Protein AF-A0A1A8ARG2-F1 (afdb_monomer)

Solvent-accessible surface area (backbone atoms only — not comparable to full-atom values): 6071 Å² total; per-residue (Å²): 135,86,73,81,80,57,69,48,77,47,68,41,74,67,55,81,75,40,56,68,46,45,68,55,43,56,62,49,39,73,70,44,80,86,52,79,75,74,64,46,78,52,75,70,49,76,49,65,44,84,89,77,65,48,74,50,49,28,24,50,92,53,94,66,33,66,35,46,68,79,36,76,38,69,24,36,48,47,77,86,73,71,82,77,76,78,79,72,79,76,75,80,82,126

Foldseek 3Di:
DPPDDFKDKDAAEDDPVVVVVVVVVVVVPVVVDPPDQDWDQDAKDWDADPVVRDIWIWGAPDRGSTHGHRDIGMTGTDDPDPDDDPPPPPPDDD

Secondary structure (DSSP, 8-state):
---S--EEEEEBPPPHHHHHHHHHHHHHHTTSTT----EEE--EEEEE-TTT--EEEEE-SSS--EEEBT-EEEEEEPP---------------

Nearest PDB structures (foldseek):
  6oau-assembly2_B  TM=8.216E-01  e=3.511E-03  Homo sapiens
  3nth-assembly1_A  TM=2.608E-01 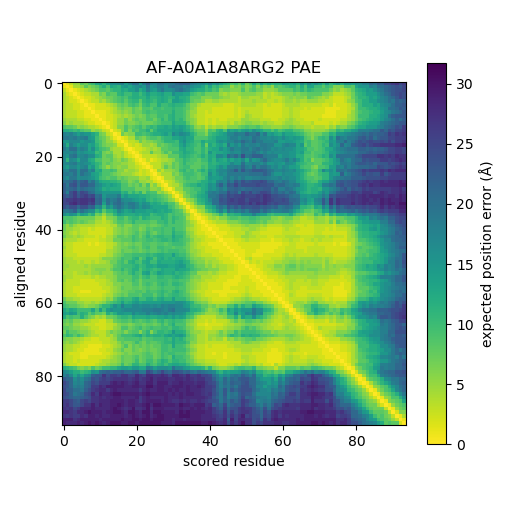 e=3.498E+00  Drosophila melanogaster

Structure (mmCIF, N/CA/C/O backbone):
data_AF-A0A1A8ARG2-F1
#
_entry.id   AF-A0A1A8ARG2-F1
#
loop_
_atom_site.group_PDB
_atom_site.id
_atom_site.type_symbol
_atom_site.label_atom_id
_atom_site.label_alt_id
_atom_site.label_comp_id
_atom_site.label_asym_id
_atom_site.label_entity_id
_atom_site.label_seq_id
_atom_site.pdbx_PDB_ins_code
_atom_site.Cartn_x
_atom_site.Cartn_y
_atom_site.Cartn_z
_atom_site.occupancy
_atom_site.B_iso_or_equiv
_atom_site.auth_seq_id
_atom_site.auth_comp_id
_atom_site.auth_asym_id
_atom_site.auth_atom_id
_atom_site.pdbx_PDB_model_num
ATOM 1 N N . ASP A 1 1 ? -20.588 -1.008 5.807 1.00 71.88 1 ASP A N 1
ATOM 2 C CA . ASP A 1 1 ? -19.419 -1.326 6.640 1.00 71.88 1 ASP A CA 1
ATOM 3 C C . ASP A 1 1 ? -18.714 -2.542 6.045 1.00 71.88 1 ASP A C 1
ATOM 5 O O . ASP A 1 1 ? -19.404 -3.432 5.562 1.00 71.88 1 ASP A O 1
ATOM 9 N N . LEU A 1 2 ? -17.380 -2.538 5.994 1.00 77.12 2 LEU A N 1
ATOM 10 C CA . LEU A 1 2 ? -16.557 -3.656 5.497 1.00 77.12 2 LEU A CA 1
ATOM 11 C C . LEU A 1 2 ? -16.168 -4.625 6.628 1.00 77.12 2 LEU A C 1
ATOM 13 O O . LEU A 1 2 ? -15.579 -5.669 6.359 1.00 77.12 2 LEU A O 1
ATOM 17 N N . GLY A 1 3 ? -16.512 -4.293 7.878 1.00 82.56 3 GLY A N 1
ATOM 18 C CA . GLY A 1 3 ? -16.170 -5.086 9.050 1.00 82.56 3 GLY A CA 1
ATOM 19 C C . GLY A 1 3 ? -14.686 -4.976 9.399 1.00 82.56 3 GLY A C 1
ATOM 20 O O . GLY A 1 3 ? -14.065 -3.919 9.269 1.00 82.56 3 GLY A O 1
ATOM 21 N N . GLU A 1 4 ? -14.103 -6.075 9.872 1.00 81.69 4 GLU A N 1
ATOM 22 C CA . GLU A 1 4 ? -12.697 -6.114 10.263 1.00 81.69 4 GLU A CA 1
ATOM 23 C C . GLU A 1 4 ? -11.777 -6.145 9.032 1.00 81.69 4 GLU A C 1
ATOM 25 O O . GLU A 1 4 ? -11.836 -7.056 8.206 1.00 81.69 4 GLU A O 1
ATOM 30 N N . LEU A 1 5 ? -10.902 -5.143 8.897 1.00 82.50 5 LEU A N 1
ATOM 31 C CA . LEU A 1 5 ? -9.985 -5.058 7.762 1.00 82.50 5 LEU A CA 1
ATOM 32 C C . LEU A 1 5 ? -8.832 -6.066 7.915 1.00 82.50 5 LEU A C 1
ATOM 34 O O . LEU A 1 5 ? -7.955 -5.893 8.767 1.00 82.50 5 LEU A O 1
ATOM 38 N N . MET A 1 6 ? -8.814 -7.089 7.059 1.00 88.25 6 MET A N 1
ATOM 39 C CA . MET A 1 6 ? -7.835 -8.188 7.117 1.00 88.25 6 MET A CA 1
ATOM 40 C C . MET A 1 6 ? -6.723 -8.080 6.069 1.00 88.25 6 MET A C 1
ATOM 42 O O . MET A 1 6 ? -5.599 -8.520 6.316 1.00 88.25 6 MET A O 1
ATOM 46 N N . MET A 1 7 ? -7.020 -7.475 4.918 1.00 91.25 7 MET A N 1
ATOM 47 C CA . MET A 1 7 ? -6.124 -7.395 3.767 1.00 91.25 7 MET A CA 1
ATOM 48 C C . MET A 1 7 ? -6.273 -6.049 3.056 1.00 91.25 7 MET A C 1
ATOM 50 O O . MET A 1 7 ? -7.361 -5.475 3.010 1.00 91.25 7 MET A O 1
ATOM 54 N N . LEU A 1 8 ? -5.169 -5.564 2.499 1.00 92.50 8 LEU A N 1
ATOM 55 C CA . LEU A 1 8 ? -5.092 -4.368 1.677 1.00 92.50 8 LEU A CA 1
ATOM 56 C C . LEU A 1 8 ? -4.244 -4.670 0.443 1.00 92.50 8 LEU A C 1
ATOM 58 O O . LEU A 1 8 ? -3.152 -5.218 0.555 1.00 92.50 8 LEU A O 1
ATOM 62 N N . LYS A 1 9 ? -4.7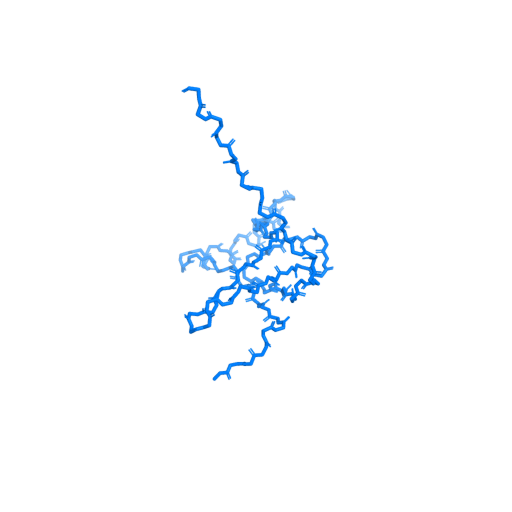42 -4.285 -0.729 1.00 92.81 9 LYS A N 1
ATOM 63 C CA . LYS A 1 9 ? -4.063 -4.450 -2.014 1.00 92.81 9 LYS A CA 1
ATOM 64 C C . LYS A 1 9 ? -3.589 -3.082 -2.502 1.00 92.81 9 LYS A C 1
ATOM 66 O O . LYS A 1 9 ? -4.385 -2.145 -2.527 1.00 92.81 9 LYS A O 1
ATOM 71 N N . LEU A 1 10 ? -2.303 -2.953 -2.818 1.00 91.50 10 LEU A N 1
ATOM 72 C CA . LEU A 1 10 ? -1.692 -1.714 -3.297 1.00 91.50 10 LEU A CA 1
ATOM 73 C C . LEU A 1 10 ? -1.240 -1.899 -4.745 1.00 91.50 10 LEU A C 1
ATOM 75 O O . LEU A 1 10 ? -0.372 -2.730 -5.003 1.00 91.50 10 LEU A O 1
ATOM 79 N N . SER A 1 11 ? -1.787 -1.089 -5.648 1.00 88.56 11 SER A N 1
ATOM 80 C CA . SER A 1 11 ? -1.311 -0.953 -7.022 1.00 88.56 11 SER A CA 1
ATOM 81 C C . SER A 1 11 ? -0.486 0.325 -7.155 1.00 88.56 11 SER A C 1
ATOM 83 O O . SER A 1 11 ? -0.899 1.400 -6.706 1.00 88.56 11 SER A O 1
ATOM 85 N N . TRP A 1 12 ? 0.697 0.230 -7.764 1.00 86.06 12 TRP A N 1
ATOM 86 C CA . TRP A 1 12 ? 1.465 1.416 -8.132 1.00 86.06 12 TRP A CA 1
ATOM 87 C C . TRP A 1 12 ? 1.240 1.749 -9.604 1.00 86.06 12 TRP A C 1
ATOM 89 O O . TRP A 1 12 ? 1.881 1.198 -10.500 1.00 86.06 12 TRP A O 1
ATOM 99 N N . GLU A 1 13 ? 0.310 2.666 -9.852 1.00 82.00 13 GLU A N 1
ATOM 100 C CA . GLU A 1 13 ? 0.055 3.177 -11.195 1.00 82.00 13 GLU A CA 1
ATOM 101 C C . GLU A 1 13 ? 1.019 4.322 -11.537 1.00 82.00 13 GLU A C 1
ATOM 103 O O . GLU A 1 13 ? 1.174 5.288 -10.784 1.00 82.00 13 GLU A O 1
ATOM 108 N N . GLY A 1 14 ? 1.662 4.226 -12.703 1.00 71.88 14 GLY A N 1
ATOM 109 C CA . GLY A 1 14 ? 2.328 5.368 -13.326 1.00 71.88 14 GLY A CA 1
ATOM 110 C C . GLY A 1 14 ? 1.307 6.395 -13.830 1.00 71.88 14 GLY A C 1
ATOM 111 O O . GLY A 1 14 ? 0.128 6.082 -14.005 1.00 71.88 14 GLY A O 1
ATOM 112 N N . SER A 1 15 ? 1.746 7.629 -14.103 1.00 73.81 15 SER A N 1
ATOM 113 C CA . SER A 1 15 ? 0.862 8.626 -14.729 1.00 73.81 15 SER A CA 1
ATOM 114 C C . SER A 1 15 ? 0.331 8.137 -16.087 1.00 73.81 15 SER A C 1
ATOM 116 O O . SER A 1 15 ? 0.940 7.277 -16.723 1.00 73.81 15 SER A O 1
ATOM 118 N N . ASP A 1 16 ? -0.773 8.699 -16.586 1.00 67.38 16 ASP A N 1
ATOM 119 C CA . ASP A 1 16 ? -1.334 8.278 -17.883 1.00 67.38 16 ASP A CA 1
ATOM 120 C C . ASP A 1 16 ? -0.346 8.452 -19.053 1.00 67.38 16 ASP A C 1
ATOM 122 O O . ASP A 1 16 ? -0.362 7.677 -20.009 1.00 67.38 16 ASP A O 1
ATOM 126 N N . LEU A 1 17 ? 0.587 9.405 -18.944 1.00 64.81 17 LEU A N 1
ATOM 127 C CA . LEU A 1 17 ? 1.711 9.548 -19.877 1.00 64.81 17 LEU A CA 1
ATOM 128 C C . LEU A 1 17 ? 2.728 8.404 -19.728 1.00 64.81 17 LEU A C 1
ATOM 130 O O . LEU A 1 17 ? 3.286 7.934 -20.718 1.00 64.81 17 LEU A O 1
ATOM 134 N N . TRP A 1 18 ? 2.943 7.930 -18.501 1.00 65.94 18 TRP A N 1
ATOM 135 C CA . TRP A 1 18 ? 3.815 6.801 -18.187 1.00 65.94 18 TRP A CA 1
ATOM 136 C C . TRP A 1 18 ? 3.235 5.446 -18.595 1.00 65.94 18 TRP A C 1
ATOM 138 O O . TRP A 1 18 ? 4.023 4.565 -18.901 1.00 65.94 18 TRP A O 1
ATOM 148 N N . LYS A 1 19 ? 1.912 5.262 -18.712 1.00 64.94 19 LYS A N 1
ATOM 149 C CA . LYS A 1 19 ? 1.320 3.989 -19.189 1.00 64.94 19 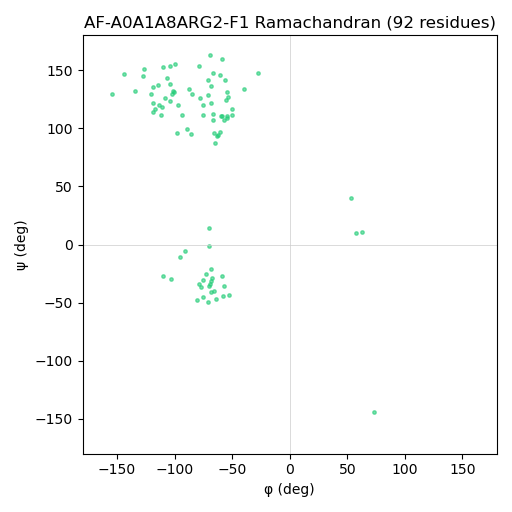LYS A CA 1
ATOM 150 C C . LYS A 1 19 ? 1.823 3.594 -20.587 1.00 64.94 19 LYS A C 1
ATOM 152 O O . LYS A 1 19 ? 2.234 2.457 -20.809 1.00 64.94 19 LYS A O 1
ATOM 157 N N . ASN A 1 20 ? 1.877 4.551 -21.516 1.00 65.81 20 ASN A N 1
ATOM 158 C CA . ASN A 1 20 ? 2.374 4.318 -22.881 1.00 65.81 20 ASN A CA 1
ATOM 159 C C . ASN A 1 20 ? 3.906 4.212 -22.950 1.00 65.81 20 ASN A C 1
ATOM 161 O O . ASN A 1 20 ? 4.449 3.516 -23.810 1.00 65.81 20 ASN A O 1
ATOM 165 N N . VAL A 1 21 ? 4.608 4.907 -22.052 1.00 68.00 21 VAL A N 1
ATOM 166 C CA . VAL A 1 21 ? 6.075 4.882 -21.968 1.00 68.00 21 VAL A CA 1
ATOM 167 C C . VAL A 1 21 ? 6.565 3.592 -21.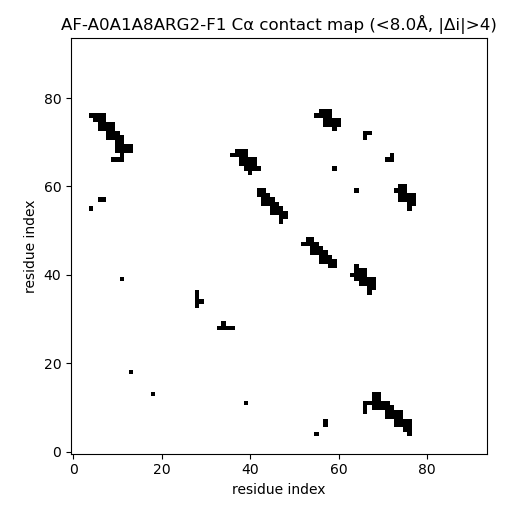306 1.00 68.00 21 VAL A C 1
ATOM 169 O O . VAL A 1 21 ? 7.555 3.033 -21.766 1.00 68.00 21 VAL A O 1
ATOM 172 N N . TRP A 1 22 ? 5.850 3.073 -20.305 1.00 70.12 22 TRP A N 1
ATOM 173 C CA . TRP A 1 22 ? 6.195 1.869 -19.545 1.00 70.12 22 TRP A CA 1
ATOM 174 C C . TRP A 1 22 ? 6.204 0.610 -20.410 1.00 70.12 22 TRP A C 1
ATOM 176 O O . TRP A 1 22 ? 7.205 -0.099 -20.420 1.00 70.12 22 TRP A O 1
ATOM 186 N N . ASN A 1 23 ? 5.176 0.402 -21.244 1.00 67.69 23 ASN A N 1
ATOM 187 C CA . ASN A 1 23 ? 5.137 -0.713 -22.204 1.00 67.69 23 ASN A CA 1
ATOM 188 C C . ASN A 1 23 ? 6.348 -0.703 -23.156 1.00 67.69 23 ASN A C 1
ATOM 190 O O . ASN A 1 23 ? 6.873 -1.744 -23.547 1.00 67.69 23 ASN A O 1
ATOM 194 N N . ARG A 1 24 ? 6.814 0.494 -23.540 1.00 70.19 24 ARG A N 1
ATOM 195 C CA . ARG A 1 24 ? 7.996 0.663 -24.395 1.00 70.19 24 ARG A CA 1
ATOM 196 C C . ARG A 1 24 ? 9.297 0.500 -23.606 1.00 70.19 24 ARG A C 1
ATOM 198 O O . ARG A 1 24 ? 10.264 -0.029 -24.145 1.00 70.19 24 ARG A O 1
ATOM 205 N N . MET A 1 25 ? 9.309 0.920 -22.343 1.00 65.94 25 MET A N 1
ATOM 206 C CA . MET A 1 25 ? 10.429 0.763 -21.419 1.00 65.94 25 MET A CA 1
ATOM 207 C C . MET A 1 25 ? 10.663 -0.696 -21.032 1.00 65.94 25 MET A C 1
ATOM 209 O O . MET A 1 25 ? 11.815 -1.105 -21.043 1.00 65.94 25 MET A O 1
ATOM 213 N N . GLN A 1 26 ? 9.622 -1.501 -20.789 1.00 65.06 26 GLN A N 1
ATOM 214 C CA . GLN A 1 26 ? 9.763 -2.940 -20.519 1.00 65.06 26 GLN A CA 1
ATOM 215 C C . GLN A 1 26 ? 10.575 -3.643 -21.617 1.00 65.06 26 GLN A C 1
ATOM 217 O O . GLN A 1 26 ? 11.502 -4.387 -21.310 1.00 65.06 26 GLN A O 1
ATOM 222 N N . ASN A 1 27 ? 10.320 -3.338 -22.895 1.00 64.44 27 ASN A N 1
ATOM 223 C CA . ASN A 1 27 ? 11.085 -3.908 -24.012 1.00 64.44 27 ASN A CA 1
ATOM 224 C C . ASN A 1 27 ? 12.536 -3.400 -24.077 1.00 64.44 27 ASN A C 1
ATOM 226 O O . ASN A 1 27 ? 13.430 -4.148 -24.460 1.00 64.44 27 ASN A O 1
ATOM 230 N N . ILE A 1 28 ? 12.784 -2.141 -23.702 1.00 60.31 28 ILE A N 1
ATOM 231 C CA . ILE A 1 28 ? 14.131 -1.548 -23.717 1.00 60.31 28 ILE A CA 1
ATOM 232 C C . ILE A 1 28 ? 14.967 -2.076 -22.542 1.00 60.31 28 ILE A C 1
ATOM 234 O O . ILE A 1 28 ? 16.107 -2.477 -22.750 1.00 60.31 28 ILE A O 1
ATOM 238 N N . PHE A 1 29 ? 14.402 -2.138 -21.334 1.00 58.41 29 PHE A N 1
ATOM 239 C CA . PHE A 1 29 ? 15.055 -2.680 -20.137 1.00 58.41 29 PHE A CA 1
ATOM 240 C C . PHE A 1 29 ? 15.297 -4.190 -20.221 1.00 58.41 29 PHE A C 1
ATOM 242 O O . PHE A 1 29 ? 16.278 -4.681 -19.678 1.00 58.41 29 PHE A O 1
ATOM 249 N N . SER A 1 30 ? 14.462 -4.925 -20.963 1.00 56.84 30 SER A N 1
ATOM 250 C CA . SER A 1 30 ? 14.694 -6.352 -21.226 1.00 56.84 30 SER A CA 1
ATOM 251 C C . SER A 1 30 ? 15.915 -6.615 -22.124 1.00 56.84 30 SER A C 1
ATOM 253 O O . SER A 1 30 ? 16.443 -7.725 -22.119 1.00 56.84 30 SER A O 1
ATOM 255 N N . TRP A 1 31 ? 16.365 -5.628 -22.913 1.00 52.62 31 TRP A N 1
ATOM 256 C CA . TRP A 1 31 ? 17.495 -5.758 -23.852 1.00 52.62 31 TRP A CA 1
ATOM 257 C C . TRP A 1 31 ? 18.746 -4.983 -23.427 1.00 52.62 31 TRP A C 1
ATOM 259 O O . TRP A 1 31 ? 19.861 -5.375 -23.771 1.00 52.62 31 TRP A O 1
ATOM 269 N N . ALA A 1 32 ? 18.582 -3.899 -22.672 1.00 52.66 32 ALA A N 1
ATOM 270 C CA . ALA A 1 32 ? 19.662 -3.210 -21.984 1.00 52.66 32 ALA A CA 1
ATOM 271 C C . ALA A 1 32 ? 19.876 -3.905 -20.635 1.00 52.66 32 ALA A C 1
ATOM 273 O O . ALA A 1 32 ? 19.150 -3.632 -19.685 1.00 52.66 32 ALA A O 1
ATOM 274 N N . GLY A 1 33 ? 20.820 -4.849 -20.583 1.00 51.66 33 GLY A N 1
ATOM 275 C CA . GLY A 1 33 ? 21.108 -5.653 -19.394 1.00 51.66 33 GLY A CA 1
ATOM 276 C C . GLY A 1 33 ? 21.060 -4.857 -18.084 1.00 51.66 33 GLY A C 1
ATOM 277 O O . GLY A 1 33 ? 21.596 -3.756 -17.999 1.00 51.66 33 GLY A O 1
ATOM 278 N N . GLU A 1 34 ? 20.392 -5.443 -17.089 1.00 51.88 34 GLU A N 1
ATOM 279 C CA . GLU A 1 34 ? 20.297 -4.950 -15.708 1.00 51.88 34 GLU A CA 1
ATOM 280 C C . GLU A 1 34 ? 19.820 -3.490 -15.571 1.00 51.88 34 GLU A C 1
ATOM 282 O O . GLU A 1 34 ? 20.289 -2.724 -14.732 1.00 51.88 34 GLU A O 1
ATOM 287 N N . GLY A 1 35 ? 18.841 -3.082 -16.381 1.00 54.50 35 GLY A N 1
ATOM 288 C CA . GLY A 1 35 ? 18.041 -1.901 -16.074 1.00 54.50 35 GLY A CA 1
ATOM 289 C C . GLY A 1 35 ? 17.189 -2.163 -14.833 1.00 54.50 35 GLY A C 1
ATOM 290 O O . GLY A 1 35 ? 16.235 -2.934 -14.893 1.00 54.50 35 GLY A O 1
ATOM 291 N N . THR A 1 36 ? 17.532 -1.559 -13.697 1.00 59.75 36 THR A N 1
ATOM 292 C CA . THR A 1 36 ? 16.763 -1.678 -12.454 1.00 59.75 36 THR A CA 1
ATOM 293 C C . THR A 1 36 ? 15.338 -1.180 -12.671 1.00 59.75 36 THR A C 1
ATOM 295 O O . THR A 1 36 ? 15.105 0.018 -12.845 1.00 59.75 36 THR A O 1
ATOM 298 N N . ASN A 1 37 ? 14.374 -2.104 -12.646 1.00 65.62 37 ASN A N 1
ATOM 299 C CA . ASN A 1 37 ? 12.960 -1.755 -12.679 1.00 65.62 37 ASN A CA 1
ATOM 300 C C . ASN A 1 37 ? 12.665 -0.762 -11.539 1.00 65.62 37 ASN A C 1
ATOM 302 O O . ASN A 1 37 ? 13.076 -1.012 -10.394 1.00 65.62 37 ASN A O 1
ATOM 306 N N . PRO A 1 38 ? 11.981 0.367 -11.810 1.00 72.56 38 PRO A N 1
ATOM 307 C CA . PRO A 1 38 ? 11.495 1.224 -10.745 1.00 72.56 38 PRO A CA 1
ATOM 308 C C . PRO A 1 38 ? 10.625 0.390 -9.807 1.00 72.56 38 PRO A C 1
ATOM 310 O O . PRO A 1 38 ? 9.664 -0.248 -10.231 1.00 72.56 38 PRO A O 1
ATOM 313 N N . HIS A 1 39 ? 10.982 0.407 -8.528 1.00 76.94 39 HIS A N 1
ATOM 314 C CA . HIS A 1 39 ? 10.263 -0.269 -7.459 1.00 76.94 39 HIS A CA 1
ATOM 315 C C . HIS A 1 39 ? 9.959 0.733 -6.348 1.00 76.94 39 HIS A C 1
ATOM 317 O O . HIS A 1 39 ? 10.748 1.637 -6.062 1.00 76.94 39 HIS A O 1
ATOM 323 N N . LEU A 1 40 ? 8.807 0.563 -5.711 1.00 85.94 40 LEU A N 1
ATOM 324 C CA . LEU A 1 40 ? 8.424 1.302 -4.520 1.00 85.94 40 LEU A CA 1
ATOM 325 C C . LEU A 1 40 ? 8.573 0.384 -3.308 1.00 85.94 40 LEU A C 1
ATOM 327 O O . LEU A 1 40 ? 7.951 -0.671 -3.250 1.00 85.94 40 LEU A O 1
ATOM 331 N N . THR A 1 41 ? 9.361 0.795 -2.316 1.00 89.69 41 THR A N 1
ATOM 332 C CA . THR A 1 41 ? 9.494 0.036 -1.065 1.00 89.69 41 THR A CA 1
ATOM 333 C C . THR A 1 41 ? 8.519 0.560 -0.017 1.00 89.69 41 THR A C 1
ATOM 335 O O . THR A 1 41 ? 8.677 1.662 0.510 1.00 89.69 41 THR A O 1
ATOM 338 N N . VAL A 1 42 ? 7.518 -0.247 0.324 1.00 90.81 42 VAL A N 1
ATOM 339 C CA . VAL A 1 42 ? 6.495 0.050 1.329 1.00 90.81 42 VAL A CA 1
ATOM 340 C C . VAL A 1 42 ? 6.676 -0.866 2.534 1.00 90.81 42 VAL A C 1
ATOM 342 O O . VAL A 1 42 ? 6.436 -2.065 2.462 1.00 90.81 42 VAL A O 1
ATOM 345 N N . GLY A 1 43 ? 7.077 -0.295 3.673 1.00 88.75 43 GLY A N 1
ATOM 346 C CA . GLY A 1 43 ? 7.297 -1.077 4.896 1.00 88.75 43 GLY A CA 1
ATOM 347 C C . GLY A 1 43 ? 6.016 -1.404 5.672 1.00 88.75 43 GLY A C 1
ATOM 348 O O . GLY A 1 43 ? 5.810 -2.533 6.104 1.00 88.75 43 GLY A O 1
ATOM 349 N N . LYS A 1 44 ? 5.151 -0.408 5.899 1.00 90.44 44 LYS A N 1
ATOM 350 C CA . LYS A 1 44 ? 3.931 -0.568 6.704 1.00 90.44 44 LYS A CA 1
ATOM 351 C C . LYS A 1 44 ? 2.872 0.443 6.300 1.00 90.44 44 LYS A C 1
ATOM 353 O O . LYS A 1 44 ? 3.125 1.646 6.318 1.00 90.44 44 LYS A O 1
ATOM 358 N N . ILE A 1 45 ? 1.659 -0.036 6.048 1.00 93.12 45 ILE A N 1
ATOM 359 C CA . ILE A 1 45 ? 0.507 0.809 5.726 1.00 93.12 45 ILE A CA 1
ATOM 360 C C . ILE A 1 45 ? -0.350 0.953 6.983 1.00 93.12 45 ILE A C 1
ATOM 362 O O . ILE A 1 45 ? -0.631 -0.019 7.677 1.00 93.12 45 ILE A O 1
ATOM 366 N N . SER A 1 46 ? -0.727 2.181 7.335 1.00 93.00 46 SER A N 1
ATOM 367 C CA . SER A 1 46 ? -1.594 2.463 8.484 1.00 93.00 46 SER A CA 1
ATOM 368 C C . SER A 1 46 ? -2.886 3.102 8.008 1.00 93.00 46 SER A C 1
ATOM 370 O O . SER A 1 46 ? -2.857 4.221 7.506 1.00 93.00 46 SER A O 1
ATOM 372 N N . VAL A 1 47 ? -4.006 2.423 8.220 1.00 91.81 47 VAL A N 1
ATOM 373 C CA . VAL A 1 47 ? -5.341 2.920 7.880 1.00 91.81 47 VAL A CA 1
ATOM 374 C C . VAL A 1 47 ? -6.033 3.374 9.154 1.00 91.81 47 VAL A C 1
ATOM 376 O O . VAL A 1 47 ? -5.933 2.710 10.185 1.00 91.81 47 VAL A O 1
ATOM 379 N N . LYS A 1 48 ? -6.724 4.512 9.097 1.00 91.62 48 LYS A N 1
ATOM 380 C CA . LYS A 1 48 ? -7.531 5.028 10.201 1.00 91.62 48 LYS A CA 1
ATOM 381 C C . LYS A 1 48 ? -8.985 5.135 9.757 1.00 91.62 48 LYS A C 1
ATOM 383 O O . LYS A 1 48 ? -9.270 5.837 8.792 1.00 91.62 48 LYS A O 1
ATOM 388 N N . ALA A 1 49 ? -9.885 4.459 10.461 1.00 89.06 49 ALA A N 1
ATOM 389 C CA . ALA A 1 49 ? -11.315 4.547 10.196 1.00 89.06 49 ALA A CA 1
ATOM 390 C C . ALA A 1 49 ? -11.841 5.925 10.624 1.00 89.06 49 ALA A C 1
ATOM 392 O O . ALA A 1 49 ? -11.589 6.363 11.745 1.00 89.06 49 ALA A O 1
ATOM 393 N N . GLY A 1 50 ? -12.558 6.623 9.742 1.00 90.75 50 GLY A N 1
ATOM 394 C CA . GLY A 1 50 ? -13.080 7.963 10.034 1.00 90.75 50 GLY A CA 1
ATOM 395 C C . GLY A 1 50 ? -14.135 7.963 11.142 1.00 90.75 50 GLY A C 1
ATOM 396 O O . GLY A 1 50 ? -14.103 8.817 12.023 1.00 90.75 50 GLY A O 1
ATOM 397 N N . GLU A 1 51 ? -15.020 6.970 11.141 1.00 89.12 51 GLU A N 1
ATOM 398 C CA . GLU A 1 51 ? -16.126 6.865 12.099 1.00 89.12 51 GLU A CA 1
ATOM 399 C C . GLU A 1 51 ? -15.635 6.504 13.506 1.00 89.12 51 GLU A C 1
ATOM 401 O O . GLU A 1 51 ? -15.962 7.176 14.479 1.00 89.12 51 GLU A O 1
ATOM 406 N N . THR A 1 52 ? -14.797 5.470 13.619 1.00 87.38 52 THR A N 1
ATOM 407 C CA . THR A 1 52 ? -14.345 4.942 14.918 1.00 87.38 52 THR A CA 1
ATOM 408 C C . THR A 1 52 ? -13.006 5.510 15.377 1.00 87.38 52 THR A C 1
ATOM 410 O O . THR A 1 52 ? -12.592 5.272 16.509 1.00 87.38 52 THR A O 1
ATOM 413 N N . GLN A 1 53 ? -12.289 6.220 14.499 1.00 90.12 53 GLN A N 1
ATOM 414 C CA . GLN A 1 53 ? -10.919 6.701 14.712 1.00 90.12 53 GLN A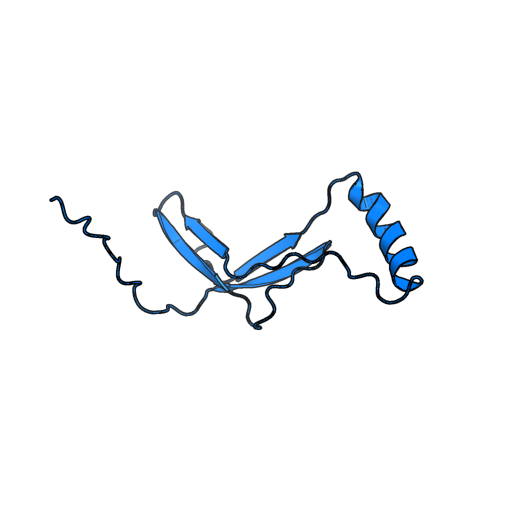 CA 1
ATOM 415 C C . GLN A 1 53 ? -9.897 5.585 15.017 1.00 90.12 53 GLN A C 1
ATOM 417 O O . GLN A 1 53 ? -8.744 5.886 15.343 1.00 90.12 53 GLN A O 1
ATOM 422 N N . GLN A 1 54 ? -10.279 4.311 14.867 1.00 86.44 54 GLN A N 1
ATOM 423 C CA . GLN A 1 54 ? -9.408 3.161 15.095 1.00 86.44 54 GLN A CA 1
ATOM 424 C C . GLN A 1 54 ? -8.348 3.057 13.998 1.00 86.44 54 GLN A C 1
ATOM 426 O O . GLN A 1 54 ? -8.622 3.320 12.826 1.00 86.44 54 GLN A O 1
ATOM 431 N N . ARG A 1 55 ? -7.125 2.678 14.386 1.00 89.00 55 ARG A N 1
ATOM 432 C CA . ARG A 1 55 ? -5.975 2.562 13.483 1.00 89.00 55 ARG A CA 1
ATOM 433 C C . ARG A 1 55 ? -5.586 1.099 13.296 1.00 89.00 55 ARG A C 1
ATOM 435 O O . ARG A 1 55 ? -5.106 0.473 14.235 1.00 89.00 55 ARG A O 1
ATOM 442 N N . THR A 1 56 ? -5.671 0.614 12.064 1.00 90.94 56 THR A N 1
ATOM 443 C CA . THR A 1 56 ? -5.238 -0.731 11.664 1.00 90.94 56 THR A CA 1
ATOM 444 C C . THR A 1 56 ? -3.945 -0.641 10.864 1.00 90.94 56 THR A C 1
ATOM 446 O O . THR A 1 56 ? -3.714 0.312 10.119 1.00 90.94 56 THR A O 1
ATOM 449 N N . SER A 1 57 ? -3.058 -1.613 11.054 1.00 93.06 57 SER A N 1
ATOM 450 C CA . SER A 1 57 ? -1.769 -1.679 10.367 1.00 93.06 57 SER A CA 1
ATOM 451 C C . SER A 1 57 ? -1.704 -2.889 9.447 1.00 93.06 57 SER A C 1
ATOM 453 O O . SER A 1 57 ? -2.070 -3.980 9.875 1.00 93.06 57 SER A O 1
ATOM 455 N N . PHE A 1 58 ? -1.161 -2.703 8.247 1.00 93.31 58 PHE A N 1
ATOM 456 C CA . PHE A 1 58 ? -0.922 -3.755 7.266 1.00 93.31 58 PHE A CA 1
ATOM 457 C C . PHE A 1 58 ? 0.572 -3.869 6.963 1.00 93.31 58 PHE A C 1
ATOM 459 O O . PHE A 1 58 ? 1.268 -2.859 6.816 1.00 93.31 58 PHE A O 1
ATOM 466 N N . CYS A 1 59 ? 1.042 -5.109 6.921 1.00 92.25 59 CYS A N 1
ATOM 467 C CA . CYS A 1 59 ? 2.424 -5.519 6.745 1.00 92.25 59 CYS A CA 1
ATOM 468 C C . CYS A 1 59 ? 2.493 -6.501 5.568 1.00 92.25 59 CYS A C 1
ATOM 470 O O . CYS A 1 59 ? 1.529 -7.219 5.291 1.00 92.25 59 CYS A O 1
ATOM 472 N N . THR A 1 60 ? 3.627 -6.546 4.880 1.00 90.88 60 THR A N 1
ATOM 473 C CA . THR A 1 60 ? 3.893 -7.602 3.902 1.00 90.88 60 THR A CA 1
ATOM 474 C C . THR A 1 60 ? 4.029 -8.951 4.612 1.00 90.88 60 THR A C 1
ATOM 476 O O . THR A 1 60 ? 4.477 -9.019 5.759 1.00 90.88 60 THR A O 1
ATOM 479 N N . MET A 1 61 ? 3.622 -10.043 3.955 1.00 80.12 61 MET A N 1
ATOM 480 C CA . MET A 1 61 ? 3.875 -11.395 4.482 1.00 80.12 61 MET A CA 1
ATOM 481 C C . MET A 1 61 ? 5.366 -11.750 4.447 1.00 80.12 61 MET A C 1
ATOM 483 O O . MET A 1 61 ? 5.857 -12.497 5.291 1.00 80.12 61 MET A O 1
ATOM 487 N N . THR A 1 62 ? 6.075 -11.206 3.466 1.00 76.94 62 THR A N 1
ATOM 488 C CA . THR A 1 62 ? 7.493 -11.413 3.199 1.00 76.94 62 THR A CA 1
ATOM 489 C C . THR A 1 62 ? 8.270 -10.125 3.510 1.00 76.94 62 THR A C 1
ATOM 491 O O . THR A 1 62 ? 7.705 -9.035 3.486 1.00 76.94 62 THR A O 1
ATOM 494 N N . ASN A 1 63 ? 9.558 -10.209 3.862 1.00 69.19 63 ASN A N 1
ATOM 495 C CA . ASN A 1 63 ? 10.352 -9.022 4.242 1.00 69.19 63 ASN A CA 1
ATOM 496 C C . ASN A 1 63 ? 10.658 -8.067 3.065 1.00 69.19 63 ASN A C 1
ATOM 498 O O . ASN A 1 63 ? 11.280 -7.026 3.269 1.00 69.19 63 ASN A O 1
ATOM 502 N N . ASP A 1 64 ? 10.229 -8.387 1.845 1.00 74.00 64 ASP A N 1
ATOM 503 C CA . ASP A 1 64 ? 10.304 -7.516 0.677 1.00 74.00 64 ASP A CA 1
ATOM 504 C C . ASP A 1 64 ? 9.042 -6.641 0.583 1.00 74.00 64 ASP A C 1
ATOM 506 O O . ASP A 1 64 ? 7.989 -7.021 0.073 1.00 74.00 64 ASP A O 1
ATOM 510 N N . GLY A 1 65 ? 9.176 -5.398 1.042 1.00 79.25 65 GLY A N 1
ATOM 511 C CA . GLY A 1 65 ? 8.198 -4.332 0.811 1.00 79.25 65 GLY A CA 1
ATOM 512 C C . GLY A 1 65 ? 8.151 -3.842 -0.638 1.00 79.25 65 GLY A C 1
ATOM 513 O O . GLY A 1 65 ? 7.656 -2.748 -0.875 1.00 79.25 65 GLY A O 1
ATOM 514 N N . HIS A 1 66 ? 8.735 -4.573 -1.588 1.00 86.56 66 HIS A N 1
ATOM 515 C CA . HIS A 1 66 ? 8.901 -4.121 -2.963 1.00 86.56 66 HIS A CA 1
ATOM 516 C C . HIS A 1 66 ? 7.583 -4.251 -3.720 1.00 86.56 66 HIS A C 1
ATOM 518 O O . HIS A 1 66 ? 6.965 -5.319 -3.752 1.00 86.56 66 HIS A O 1
ATOM 524 N N . VAL A 1 67 ? 7.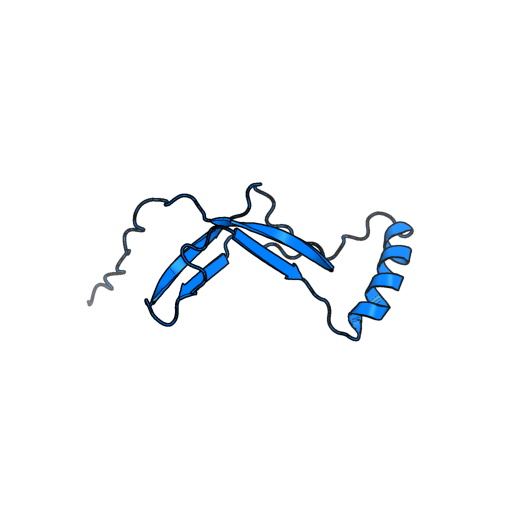172 -3.139 -4.313 1.00 86.31 67 VAL A N 1
ATOM 525 C CA . VAL A 1 67 ? 5.977 -2.998 -5.134 1.00 86.31 67 VAL A CA 1
ATOM 526 C C . VAL A 1 67 ? 6.447 -2.590 -6.518 1.00 86.31 67 VAL A C 1
ATOM 528 O O . VAL A 1 67 ? 7.027 -1.512 -6.689 1.00 86.31 67 VAL A O 1
ATOM 531 N N . GLU A 1 68 ? 6.243 -3.474 -7.487 1.00 82.94 68 GLU A N 1
ATOM 532 C CA . GLU A 1 68 ? 6.549 -3.188 -8.882 1.00 82.94 68 GLU A CA 1
ATOM 533 C C . GLU A 1 68 ? 5.453 -2.323 -9.507 1.00 82.94 68 GLU A C 1
ATOM 535 O O . GLU A 1 68 ? 4.301 -2.291 -9.064 1.00 82.94 68 GLU A O 1
ATOM 540 N N . MET A 1 69 ? 5.829 -1.558 -10.527 1.00 80.12 69 MET A N 1
ATOM 541 C CA . MET A 1 69 ? 4.888 -0.702 -11.237 1.00 80.12 69 MET A CA 1
ATOM 542 C C . MET A 1 69 ? 3.892 -1.553 -12.033 1.00 80.12 69 MET A C 1
ATOM 544 O O . MET A 1 69 ? 4.287 -2.495 -12.714 1.00 80.12 69 MET A O 1
ATOM 548 N N . ALA A 1 70 ? 2.610 -1.181 -11.984 1.00 76.69 70 ALA A N 1
ATOM 549 C CA . ALA A 1 70 ? 1.489 -1.913 -12.586 1.00 76.69 70 ALA A CA 1
ATOM 550 C C . ALA A 1 70 ? 1.241 -3.327 -12.021 1.00 76.69 70 ALA A C 1
ATOM 552 O O . ALA A 1 70 ? 0.410 -4.057 -12.562 1.00 76.69 70 ALA A O 1
ATOM 553 N N . GLU A 1 71 ? 1.898 -3.685 -10.916 1.00 81.06 71 GLU A N 1
ATOM 554 C CA . GLU A 1 71 ? 1.597 -4.891 -10.158 1.00 81.06 71 GLU A CA 1
ATOM 555 C C . GLU A 1 71 ? 0.840 -4.569 -8.877 1.00 81.06 71 GLU A C 1
ATOM 557 O O . GLU A 1 71 ? 0.950 -3.492 -8.281 1.00 81.06 71 GLU A O 1
ATOM 562 N N . ASP A 1 72 ? 0.074 -5.559 -8.450 1.00 86.44 72 ASP A N 1
ATOM 563 C CA . ASP A 1 72 ? -0.662 -5.503 -7.214 1.00 86.44 72 ASP A CA 1
ATOM 564 C C . ASP A 1 72 ? 0.106 -6.214 -6.100 1.00 86.44 72 ASP A C 1
ATOM 566 O O . ASP A 1 72 ? 0.320 -7.426 -6.157 1.00 86.44 72 ASP A O 1
ATOM 570 N N . LYS A 1 73 ? 0.451 -5.485 -5.037 1.00 91.12 73 LYS A N 1
ATOM 571 C CA . LYS A 1 73 ? 1.057 -6.073 -3.838 1.00 91.12 73 LYS A CA 1
ATOM 572 C C . LYS A 1 73 ? 0.029 -6.215 -2.723 1.00 91.12 73 LYS A C 1
ATOM 574 O O . LYS A 1 73 ? -0.655 -5.257 -2.353 1.00 91.12 73 LYS A O 1
ATOM 579 N N . GLU A 1 74 ? -0.048 -7.411 -2.151 1.00 92.44 74 GLU A N 1
ATOM 580 C CA . GLU A 1 74 ? -0.911 -7.709 -1.010 1.00 92.44 74 GLU A CA 1
ATOM 581 C C . GLU A 1 74 ? -0.215 -7.418 0.326 1.00 92.44 74 GLU A C 1
ATOM 583 O O . GLU A 1 74 ? 0.923 -7.821 0.577 1.00 92.44 74 GLU A O 1
ATOM 588 N N . PHE A 1 75 ? -0.942 -6.748 1.214 1.00 93.31 75 PHE A N 1
ATOM 589 C CA . PHE A 1 75 ? -0.567 -6.492 2.596 1.00 93.31 75 PHE A CA 1
ATOM 590 C C . PHE A 1 75 ? -1.628 -7.096 3.509 1.00 93.31 75 PHE A C 1
ATOM 592 O O . PHE A 1 75 ? -2.821 -6.828 3.373 1.00 93.31 75 PHE A O 1
ATOM 599 N N . VAL A 1 76 ? -1.195 -7.884 4.483 1.00 92.50 76 VAL A N 1
ATOM 600 C CA . VAL A 1 76 ? -2.080 -8.490 5.482 1.00 92.50 76 VAL A CA 1
ATOM 601 C C . VAL A 1 76 ? -2.036 -7.680 6.763 1.00 92.50 76 VAL A C 1
ATOM 603 O O . VAL A 1 76 ? -1.056 -6.986 7.045 1.00 92.50 76 VAL A O 1
ATOM 606 N N . ARG A 1 77 ? -3.095 -7.749 7.567 1.00 91.75 77 ARG A N 1
ATOM 607 C CA . ARG A 1 77 ? -3.089 -7.126 8.889 1.00 91.75 77 ARG A CA 1
ATOM 608 C C . ARG A 1 77 ? -1.876 -7.619 9.682 1.00 91.75 77 ARG A C 1
ATOM 610 O O . ARG A 1 77 ? -1.655 -8.821 9.823 1.00 91.75 77 ARG A O 1
ATOM 617 N N . CYS A 1 78 ? -1.083 -6.682 10.194 1.00 89.25 78 CYS A N 1
ATOM 618 C CA . CYS A 1 78 ? 0.045 -7.020 11.052 1.00 89.25 78 CYS A CA 1
ATOM 619 C C . CYS A 1 78 ? -0.480 -7.747 12.298 1.00 89.25 78 CYS A C 1
ATOM 621 O O . CYS A 1 78 ? -1.536 -7.381 12.823 1.00 89.25 78 CYS A O 1
ATOM 623 N N . LYS A 1 79 ? 0.283 -8.710 12.824 1.00 81.50 79 LYS A N 1
ATOM 624 C CA . LYS A 1 79 ? 0.035 -9.198 14.186 1.00 81.50 79 LYS A CA 1
ATOM 625 C C . LYS A 1 79 ? 0.085 -8.003 15.142 1.00 81.50 79 LYS A C 1
ATOM 627 O O . LYS A 1 79 ? 0.863 -7.071 14.927 1.00 81.50 79 LYS A O 1
ATOM 632 N N . GLU A 1 80 ? -0.789 -7.993 16.144 1.00 68.75 80 GLU A N 1
ATOM 633 C CA . GLU A 1 80 ? -0.751 -6.980 17.196 1.00 68.75 80 GLU A CA 1
ATOM 634 C C . GLU A 1 80 ? 0.565 -7.108 17.962 1.00 68.75 80 GLU A C 1
ATOM 636 O O . GLU A 1 80 ? 0.690 -7.879 18.909 1.00 68.75 80 GLU A O 1
ATOM 641 N N . ASP A 1 81 ? 1.568 -6.344 17.540 1.00 51.28 81 ASP A N 1
ATOM 642 C CA . ASP A 1 81 ? 2.686 -6.036 18.410 1.00 51.28 81 ASP A CA 1
ATOM 643 C C . ASP A 1 81 ? 2.138 -5.135 19.515 1.00 51.28 81 ASP A C 1
ATOM 645 O O . ASP A 1 81 ? 1.536 -4.090 19.241 1.00 51.28 81 ASP A O 1
ATOM 649 N N . SER A 1 82 ? 2.305 -5.615 20.744 1.00 48.69 82 SER A N 1
ATOM 650 C CA . SER A 1 82 ? 1.958 -5.006 22.028 1.00 48.69 82 SER A CA 1
ATOM 651 C C . SER A 1 82 ? 1.945 -3.466 22.036 1.00 48.69 82 SER A C 1
ATOM 653 O O . SER A 1 82 ? 2.726 -2.818 21.329 1.00 48.69 82 SER A O 1
ATOM 655 N N . PRO A 1 83 ? 1.067 -2.843 22.853 1.00 46.66 83 PRO A N 1
ATOM 656 C CA . PRO A 1 83 ? 0.823 -1.406 22.820 1.00 46.66 83 PRO A CA 1
ATOM 657 C C . PRO A 1 83 ? 2.140 -0.639 22.869 1.00 46.66 83 PRO A C 1
ATOM 659 O O . PRO A 1 83 ? 2.889 -0.715 23.845 1.00 46.66 83 PRO A O 1
ATOM 662 N N . LYS A 1 84 ? 2.422 0.102 21.791 1.00 53.44 84 LYS A N 1
ATOM 663 C CA . LYS A 1 84 ? 3.573 0.998 21.725 1.00 53.44 84 LYS A CA 1
ATOM 664 C C . LYS A 1 84 ? 3.486 1.928 22.924 1.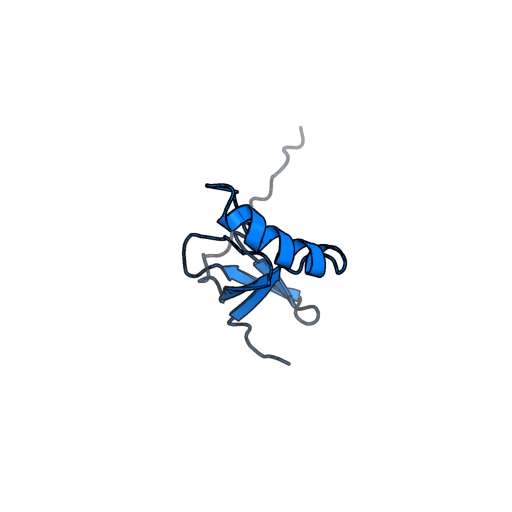00 53.44 84 LYS A C 1
ATOM 666 O O . LYS A 1 84 ? 2.605 2.784 22.976 1.00 53.44 84 LYS A O 1
ATOM 671 N N . LEU A 1 85 ? 4.401 1.747 23.875 1.00 51.62 85 LEU A N 1
ATOM 672 C CA . LEU A 1 85 ? 4.597 2.668 24.980 1.00 51.62 85 LEU A CA 1
ATOM 673 C C . LEU A 1 85 ? 4.722 4.059 24.355 1.00 51.62 85 LEU A C 1
ATOM 675 O O . LEU A 1 85 ? 5.671 4.328 23.612 1.00 51.62 85 LEU A O 1
ATOM 679 N N . HIS A 1 86 ? 3.738 4.926 24.585 1.00 56.25 86 HIS A N 1
ATOM 680 C CA . HIS A 1 86 ? 3.854 6.325 24.217 1.00 56.25 86 HIS A CA 1
ATOM 681 C C . HIS A 1 86 ? 5.050 6.870 24.996 1.00 56.25 86 HIS A C 1
ATOM 683 O O . HIS A 1 86 ? 4.919 7.221 26.168 1.00 56.25 86 HIS A O 1
ATOM 689 N N . LYS A 1 87 ? 6.232 6.925 24.372 1.00 56.09 87 LYS A N 1
ATOM 690 C CA . LYS A 1 87 ? 7.347 7.714 24.888 1.00 56.09 87 LYS A CA 1
ATOM 691 C C . LYS A 1 87 ? 6.900 9.169 24.816 1.00 56.09 87 LYS A C 1
ATOM 693 O O . LYS A 1 87 ? 7.113 9.855 23.820 1.00 56.09 87 LYS A O 1
ATOM 698 N N . ARG A 1 88 ? 6.226 9.629 25.873 1.00 57.00 88 ARG A N 1
ATOM 699 C CA . ARG A 1 88 ? 6.135 11.049 26.191 1.00 57.00 88 ARG A CA 1
ATOM 700 C C . ARG A 1 88 ? 7.579 11.513 26.325 1.00 57.00 88 ARG A C 1
ATOM 702 O O . ARG A 1 88 ? 8.245 11.161 27.294 1.00 57.00 88 ARG A O 1
ATOM 709 N N . HIS A 1 89 ? 8.068 12.272 25.352 1.00 57.22 89 HIS A N 1
ATOM 710 C CA . HIS A 1 89 ? 9.207 13.142 25.597 1.00 57.22 89 HIS A CA 1
ATOM 711 C C 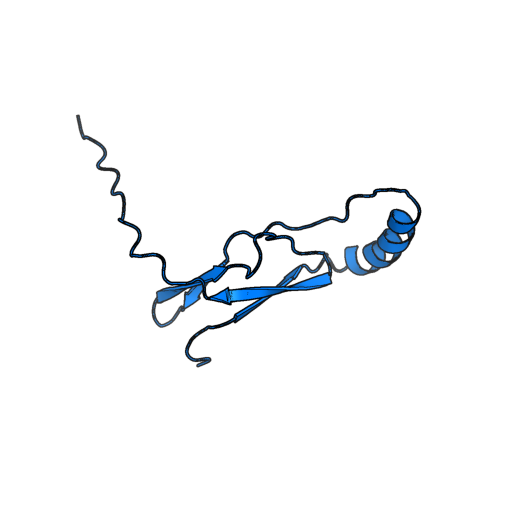. HIS A 1 89 ? 8.748 14.148 26.656 1.00 57.22 89 HIS A C 1
ATOM 713 O O . HIS A 1 89 ? 8.099 15.142 26.340 1.00 57.22 89 HIS A O 1
ATOM 719 N N . GLN A 1 90 ? 9.018 13.856 27.930 1.00 51.03 90 GLN A N 1
ATOM 720 C CA . GLN A 1 90 ? 9.049 14.894 28.946 1.00 51.03 90 GLN A CA 1
ATOM 721 C C . GLN A 1 90 ? 10.232 15.790 28.582 1.00 51.03 90 GLN A C 1
ATOM 723 O O . GLN A 1 90 ? 11.383 15.471 28.866 1.00 51.03 90 GLN A O 1
ATOM 728 N N . GLN A 1 91 ? 9.952 16.882 27.870 1.00 53.06 91 GLN A N 1
ATOM 729 C CA . GLN A 1 91 ? 10.874 18.004 27.830 1.00 53.06 91 GLN A CA 1
ATOM 730 C C . GLN A 1 91 ? 11.030 18.478 29.276 1.00 53.06 91 GLN A C 1
ATOM 732 O O . GLN A 1 91 ? 10.078 18.976 29.878 1.00 53.06 91 GLN A O 1
ATOM 737 N N . HIS A 1 92 ? 12.217 18.263 29.842 1.00 49.97 92 HIS A N 1
ATOM 738 C CA . HIS A 1 92 ? 12.642 18.942 31.054 1.00 49.97 92 HIS A CA 1
ATOM 739 C C . HIS A 1 92 ? 12.519 20.451 30.805 1.00 49.97 92 HIS A C 1
ATOM 741 O O . HIS A 1 92 ? 13.272 21.015 30.014 1.00 49.97 92 HIS A O 1
ATOM 747 N N . ARG A 1 93 ? 11.538 21.090 31.449 1.00 48.72 93 ARG A N 1
ATOM 748 C CA . ARG A 1 9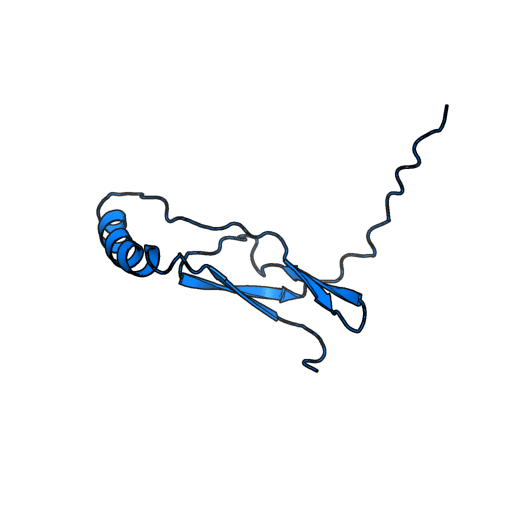3 ? 11.584 22.528 31.718 1.00 48.72 93 ARG A CA 1
ATOM 749 C C . ARG A 1 93 ? 12.724 22.740 32.714 1.00 48.72 93 ARG A C 1
ATOM 751 O O . ARG A 1 93 ? 12.629 22.245 33.837 1.00 48.72 93 ARG A O 1
ATOM 758 N N . VAL A 1 94 ? 13.786 23.400 32.262 1.00 46.72 94 VAL A N 1
ATOM 759 C CA . VAL A 1 94 ? 14.739 24.122 33.119 1.00 46.72 94 VAL A CA 1
ATOM 760 C C . VAL A 1 94 ? 14.190 25.526 33.317 1.00 46.72 94 VAL A C 1
ATOM 762 O O . VAL A 1 94 ? 13.640 26.063 32.326 1.00 46.72 94 VAL A O 1
#

Radius of gyration: 19.29 Å; Cα contacts (8 Å, |Δi|>4): 108; chains: 1; bounding box: 40×36×58 Å

Sequence (94 aa):
DLGELMMLKLSWEGSDLWKNVWNRMQNIFSWAGEGTNPHLTVGKISVKAGETQQRTSFCTMTNDGHVEMAEDKEFVRCKEDSPKLHKRHQQHRV

pLDDT: mean 75.04, std 15.09, range [46.66, 93.31]

Mean predicted aligned error: 11.79 Å

Organism: Nothobranchius furzeri (NCBI:txid105023)

InterPro domains:
  IPR036392 PLAT/LH2 domain superfamily [SSF49723] (1-78)